Protein AF-A0A0F8ZA53-F1 (afdb_monomer)

Radius of gyration: 13.96 Å; Cα contacts (8 Å, |Δi|>4): 52; chains: 1; bounding box: 26×26×45 Å

Foldseek 3Di:
DDDPDPDPPQFVVQLVVCCVVPVDNLLPDPLPCPQQVPDPCSVVDPDGPSVVSVCSNRNHDPPDD

Secondary structure (DSSP, 8-state):
--------HHHHHHHHHHHHHH---GGG-----HHHHH-TTGGG-SS-HHHHHHHHHHT--SS--

Mean predicted aligned error: 6.96 Å

pLDDT: mean 86.12, std 15.82, range [42.75, 98.25]

Organism: NCBI:txid412755

Structure (mmCIF, N/CA/C/O backbone):
data_AF-A0A0F8ZA53-F1
#
_entry.id   AF-A0A0F8ZA53-F1
#
loop_
_atom_site.group_PDB
_atom_site.id
_atom_site.type_symbol
_atom_site.label_atom_id
_atom_site.label_alt_id
_atom_site.label_comp_id
_atom_site.label_asym_id
_atom_site.label_entity_id
_atom_site.label_seq_id
_atom_site.pdbx_PDB_ins_code
_atom_site.Cartn_x
_atom_site.Cartn_y
_atom_site.Cartn_z
_atom_site.occupancy
_atom_site.B_iso_or_equiv
_atom_site.auth_seq_id
_atom_site.auth_comp_id
_atom_site.auth_asym_id
_atom_site.auth_atom_id
_atom_site.pdbx_PDB_model_num
ATOM 1 N N . MET A 1 1 ? -7.350 15.108 28.947 1.00 42.75 1 MET A N 1
ATOM 2 C CA . MET A 1 1 ? -7.747 16.002 27.838 1.00 42.75 1 MET A CA 1
ATOM 3 C C . MET A 1 1 ? -8.233 15.121 26.691 1.00 42.75 1 MET A C 1
ATOM 5 O O . MET A 1 1 ? -7.440 14.347 26.176 1.00 42.75 1 MET A O 1
ATOM 9 N N . LYS A 1 2 ? -9.535 15.110 26.378 1.00 52.62 2 LYS A N 1
ATOM 10 C CA . LYS A 1 2 ? -10.082 14.319 25.260 1.00 52.62 2 LYS A CA 1
ATOM 11 C C . LYS A 1 2 ? -10.308 15.269 24.094 1.00 52.62 2 LYS A C 1
ATOM 13 O O . LYS A 1 2 ? -11.270 16.029 24.105 1.00 52.62 2 LYS A O 1
ATOM 18 N N . ILE A 1 3 ? -9.391 15.265 23.135 1.00 69.38 3 ILE A N 1
ATOM 19 C CA . ILE A 1 3 ? -9.560 16.014 21.892 1.00 69.38 3 ILE A CA 1
ATOM 20 C C . ILE A 1 3 ? -10.514 15.192 21.022 1.00 69.38 3 ILE A C 1
ATOM 22 O O . ILE A 1 3 ? -10.178 14.084 20.610 1.00 69.38 3 ILE A O 1
ATOM 26 N N . LYS A 1 4 ? -11.727 15.702 20.787 1.00 61.03 4 LYS A N 1
ATOM 27 C CA . LYS A 1 4 ? -12.621 15.167 19.755 1.00 61.03 4 LYS A CA 1
ATOM 28 C C . LYS A 1 4 ? -12.169 15.745 18.421 1.00 61.03 4 LYS A C 1
ATOM 30 O O . LYS A 1 4 ? -12.534 16.860 18.069 1.00 61.03 4 LYS A O 1
ATOM 35 N N . ILE A 1 5 ? -11.332 14.994 17.718 1.00 69.44 5 ILE A N 1
ATOM 36 C CA . ILE A 1 5 ? -11.055 15.256 16.309 1.00 69.44 5 ILE A CA 1
ATOM 37 C C . ILE A 1 5 ? -12.277 14.740 15.547 1.00 69.44 5 ILE A C 1
ATOM 39 O O . ILE A 1 5 ? -12.518 13.534 15.529 1.00 69.44 5 ILE A O 1
ATOM 43 N N . SER A 1 6 ? -13.076 15.641 14.970 1.00 64.38 6 SER A N 1
ATOM 44 C CA . SER A 1 6 ? -14.064 15.252 13.960 1.00 64.38 6 SER A CA 1
ATOM 45 C C . SER A 1 6 ? -13.297 14.831 12.716 1.00 64.38 6 SER A C 1
ATOM 47 O O . SER A 1 6 ? -12.896 15.669 11.911 1.00 64.38 6 SER A O 1
ATOM 49 N N . LEU A 1 7 ? -13.032 13.532 12.600 1.00 61.53 7 LEU A N 1
ATOM 50 C CA . LEU A 1 7 ? -12.568 12.942 11.356 1.00 61.53 7 LEU A CA 1
ATOM 51 C C . LEU A 1 7 ? -13.731 13.039 10.369 1.00 61.53 7 LEU A C 1
ATOM 53 O O . LEU A 1 7 ? -14.822 12.537 10.627 1.00 61.53 7 LEU A O 1
ATOM 57 N N . ASN A 1 8 ? -13.501 13.737 9.267 1.00 58.50 8 ASN A N 1
ATOM 58 C CA . ASN A 1 8 ? -14.343 13.643 8.089 1.00 58.50 8 ASN A CA 1
ATOM 59 C C . ASN A 1 8 ? -14.435 12.161 7.677 1.00 58.50 8 ASN A C 1
ATOM 61 O O . ASN A 1 8 ? -13.425 11.538 7.359 1.00 58.50 8 ASN A O 1
ATOM 65 N N . GLU A 1 9 ? -15.642 11.587 7.707 1.00 56.34 9 GLU A N 1
ATOM 66 C CA . GLU A 1 9 ? -15.895 10.152 7.453 1.00 56.34 9 GLU A CA 1
ATOM 67 C C . GLU A 1 9 ? -15.314 9.672 6.107 1.00 56.34 9 GLU A C 1
ATOM 69 O O . GLU A 1 9 ? -14.865 8.537 5.976 1.00 56.34 9 GLU A O 1
ATOM 74 N N . SER A 1 10 ? -15.164 10.599 5.154 1.00 60.22 10 SER A N 1
ATOM 75 C CA . SER A 1 10 ? -14.645 10.382 3.801 1.00 60.22 10 SER A CA 1
ATOM 76 C C . SER A 1 10 ? -13.358 9.552 3.700 1.00 60.22 10 SER A C 1
ATOM 78 O O . SER A 1 10 ? -13.199 8.832 2.714 1.00 60.22 10 SER A O 1
ATOM 80 N N . SER A 1 11 ? -12.417 9.668 4.644 1.00 58.34 11 SER A N 1
ATOM 81 C CA . SER A 1 11 ? -11.087 9.047 4.505 1.00 58.34 11 SER A CA 1
ATOM 82 C C . SER A 1 11 ? -11.018 7.644 5.113 1.00 58.34 11 SER A C 1
ATOM 84 O O . SER A 1 11 ? -10.343 6.757 4.588 1.00 58.34 11 SER A O 1
ATOM 86 N N . ALA A 1 12 ? -11.709 7.428 6.236 1.00 62.62 12 ALA A N 1
ATOM 87 C CA . ALA A 1 12 ? -11.686 6.154 6.956 1.00 62.62 12 ALA A CA 1
ATOM 88 C C . ALA A 1 12 ? -12.459 5.055 6.209 1.00 62.62 12 ALA A C 1
ATOM 90 O O . ALA A 1 12 ? -12.086 3.878 6.295 1.00 62.62 12 ALA A O 1
ATOM 91 N N . ASP A 1 13 ? -13.479 5.458 5.453 1.00 81.38 13 ASP A N 1
ATOM 92 C CA . ASP A 1 13 ? -14.412 4.560 4.781 1.00 81.38 13 ASP A CA 1
ATOM 93 C C . ASP A 1 13 ? -13.779 3.808 3.611 1.00 81.38 13 ASP A C 1
ATOM 95 O O . ASP A 1 13 ? -14.065 2.630 3.406 1.00 81.38 13 ASP A O 1
ATOM 99 N N . PHE A 1 14 ? -12.877 4.441 2.852 1.00 89.81 14 PHE A N 1
ATOM 100 C CA . PHE A 1 14 ? -12.312 3.792 1.668 1.00 89.81 14 PHE A CA 1
ATOM 101 C C . PHE A 1 14 ? -11.332 2.669 2.011 1.00 89.81 14 PHE A C 1
ATOM 103 O O . PHE A 1 14 ? -11.436 1.580 1.451 1.00 89.81 14 PHE A O 1
ATOM 110 N N . ALA A 1 15 ? -10.421 2.895 2.963 1.00 91.75 15 ALA A N 1
ATOM 111 C CA . ALA A 1 15 ? -9.512 1.843 3.412 1.00 91.75 15 ALA A CA 1
ATOM 112 C C . ALA A 1 15 ? -10.295 0.635 3.935 1.00 91.75 15 ALA A C 1
ATOM 114 O O . ALA A 1 15 ? -9.993 -0.493 3.563 1.00 91.75 15 ALA A O 1
ATOM 115 N N . LYS A 1 16 ? -11.336 0.885 4.740 1.00 93.31 16 LYS A N 1
ATOM 116 C CA . LYS A 1 16 ? -12.193 -0.166 5.291 1.00 93.31 16 LYS A CA 1
ATOM 117 C C . LYS A 1 16 ? -12.895 -0.963 4.185 1.00 93.31 16 LYS A C 1
ATOM 119 O O . LYS A 1 16 ? -12.837 -2.187 4.211 1.00 93.31 16 LYS A O 1
ATOM 124 N N . GLU A 1 17 ? -13.476 -0.290 3.189 1.00 94.06 17 GLU A N 1
ATOM 125 C CA . GLU A 1 17 ? -14.109 -0.959 2.041 1.00 94.06 17 GLU A CA 1
ATOM 126 C C . GLU A 1 17 ? -13.120 -1.881 1.307 1.00 94.06 17 GLU A C 1
ATOM 128 O O . GLU A 1 17 ? -13.444 -3.022 0.973 1.00 94.06 17 GLU A O 1
ATOM 133 N N . VAL A 1 18 ? -11.895 -1.406 1.057 1.00 94.31 18 VAL A N 1
ATOM 134 C CA . VAL A 1 18 ? -10.870 -2.205 0.371 1.00 94.31 18 VAL A CA 1
ATOM 135 C C . VAL A 1 18 ? -10.454 -3.413 1.213 1.00 94.31 18 VAL A C 1
ATOM 137 O O . VAL A 1 18 ? -10.317 -4.507 0.662 1.00 94.31 18 VAL A O 1
ATOM 140 N N . GLU A 1 19 ? -10.280 -3.250 2.527 1.00 95.75 19 GLU A N 1
ATOM 141 C CA . GLU A 1 19 ? -9.961 -4.356 3.443 1.00 95.75 19 GLU A CA 1
ATOM 142 C C . GLU A 1 19 ? -11.072 -5.417 3.442 1.00 95.75 19 GLU A C 1
ATOM 144 O O . GLU A 1 19 ? -10.779 -6.605 3.305 1.00 95.75 19 GLU A O 1
ATOM 149 N N . GLU A 1 20 ? -12.339 -5.002 3.503 1.00 96.38 20 GLU A N 1
ATOM 150 C CA . GLU A 1 20 ? -13.499 -5.906 3.483 1.00 96.38 20 GLU A CA 1
ATOM 151 C C . GLU A 1 20 ? -13.616 -6.681 2.164 1.00 96.38 20 GLU A C 1
ATOM 153 O O . GLU A 1 20 ? -13.905 -7.877 2.169 1.00 96.38 20 GLU A O 1
ATOM 158 N N . ARG A 1 21 ? -13.357 -6.026 1.026 1.00 96.56 21 ARG A N 1
ATOM 159 C CA . ARG A 1 21 ? -13.458 -6.654 -0.303 1.00 96.56 21 ARG A CA 1
ATOM 160 C C . ARG A 1 21 ? -12.277 -7.558 -0.643 1.00 96.56 21 ARG A C 1
ATOM 162 O O . ARG A 1 21 ? -12.454 -8.533 -1.367 1.00 96.56 21 ARG A O 1
ATOM 169 N N . SER A 1 22 ? -11.075 -7.206 -0.193 1.00 95.56 22 SER A N 1
ATOM 170 C CA . SER A 1 22 ? -9.844 -7.928 -0.549 1.00 95.56 22 SER A CA 1
ATOM 171 C C . SER A 1 22 ? -9.408 -8.955 0.493 1.00 95.56 22 SER A C 1
ATOM 173 O O . SER A 1 22 ? -8.606 -9.830 0.176 1.00 95.56 22 SER A O 1
ATOM 175 N N . GLY A 1 23 ? -9.874 -8.834 1.741 1.00 96.94 23 GLY A N 1
ATOM 176 C CA . GLY A 1 23 ? -9.347 -9.591 2.879 1.00 96.94 23 GLY A CA 1
ATOM 177 C C . GLY A 1 23 ? -7.926 -9.183 3.294 1.00 96.94 23 GLY A C 1
ATOM 178 O O . GLY A 1 23 ? -7.347 -9.800 4.188 1.00 96.94 23 GLY A O 1
ATOM 179 N N . ILE A 1 24 ? -7.343 -8.157 2.665 1.00 94.19 24 ILE A N 1
ATOM 180 C CA . ILE A 1 24 ? -5.997 -7.662 2.958 1.00 94.19 24 ILE A CA 1
ATOM 181 C C . ILE A 1 24 ? -6.096 -6.474 3.897 1.00 94.19 24 ILE A C 1
ATOM 183 O O . ILE A 1 24 ? -6.765 -5.499 3.583 1.00 94.19 24 ILE A O 1
ATOM 187 N N . LYS A 1 25 ? -5.353 -6.505 5.003 1.00 95.44 25 LYS A N 1
ATOM 188 C CA . LYS A 1 25 ? -5.244 -5.380 5.938 1.00 95.44 25 LYS A CA 1
ATOM 189 C C . LYS A 1 25 ? -4.299 -4.301 5.407 1.00 95.44 25 LYS A C 1
ATOM 191 O O . LYS A 1 25 ? -3.128 -4.227 5.780 1.00 95.44 25 LYS A O 1
ATOM 196 N N . VAL A 1 26 ? -4.789 -3.454 4.508 1.00 94.00 26 VAL A N 1
ATOM 197 C CA . VAL A 1 26 ? -3.989 -2.403 3.852 1.00 94.00 26 VAL A CA 1
ATOM 198 C C . VAL A 1 26 ? -3.372 -1.412 4.843 1.00 94.00 26 VAL A C 1
ATOM 200 O O . VAL A 1 26 ? -2.303 -0.860 4.570 1.00 94.00 26 VAL A O 1
ATOM 203 N N . ARG A 1 27 ? -3.980 -1.214 6.021 1.00 93.31 27 ARG A N 1
ATOM 204 C CA . ARG A 1 27 ? -3.436 -0.353 7.087 1.00 93.31 27 ARG A CA 1
ATOM 205 C C . ARG A 1 27 ? -2.142 -0.888 7.714 1.00 93.31 27 ARG A C 1
ATOM 207 O O . ARG A 1 27 ? -1.403 -0.103 8.296 1.00 93.31 27 ARG A O 1
ATOM 214 N N . GLU A 1 28 ? -1.832 -2.177 7.556 1.00 96.31 28 GLU A N 1
ATOM 215 C CA . GLU A 1 28 ? -0.570 -2.777 8.022 1.00 96.31 28 GLU A CA 1
ATOM 216 C C . GLU A 1 28 ? 0.598 -2.535 7.044 1.00 96.31 28 GLU A C 1
ATOM 218 O O . GLU A 1 28 ? 1.761 -2.765 7.379 1.00 96.31 28 GLU A O 1
ATOM 223 N N . CYS A 1 29 ? 0.327 -2.042 5.828 1.00 96.69 29 CYS A N 1
ATOM 224 C CA . CYS A 1 29 ? 1.383 -1.729 4.871 1.00 96.69 29 CYS A CA 1
ATOM 225 C C . CYS A 1 29 ? 2.268 -0.576 5.376 1.00 96.69 29 CYS A C 1
ATOM 227 O O . CYS A 1 29 ? 1.819 0.551 5.564 1.00 96.69 29 CYS A O 1
ATOM 229 N N . TYR A 1 30 ? 3.565 -0.832 5.513 1.00 97.25 30 TYR A N 1
ATOM 230 C CA . TYR A 1 30 ? 4.559 0.155 5.946 1.00 97.25 30 TYR A CA 1
ATOM 231 C C . TYR A 1 30 ? 5.411 0.694 4.782 1.00 97.25 30 TYR A C 1
ATOM 233 O O . TYR A 1 30 ? 6.507 1.203 4.990 1.00 97.25 30 TYR A O 1
ATOM 241 N N . GLN A 1 31 ? 4.913 0.580 3.544 1.00 97.94 31 GLN A N 1
ATOM 242 C CA . GLN A 1 31 ? 5.522 1.169 2.341 1.00 97.94 31 GLN A CA 1
ATOM 243 C C . GLN A 1 31 ? 6.930 0.646 1.991 1.00 97.94 31 GLN A C 1
ATOM 245 O O . GLN A 1 31 ? 7.774 1.378 1.489 1.00 97.94 31 GLN A O 1
ATOM 250 N N . CYS A 1 32 ? 7.180 -0.654 2.179 1.00 98.25 32 CYS A N 1
ATOM 251 C CA . CYS A 1 32 ? 8.482 -1.269 1.883 1.00 98.25 32 CYS A CA 1
ATOM 252 C C . CYS A 1 32 ? 8.838 -1.417 0.394 1.00 98.25 32 CYS A C 1
ATOM 254 O O . CYS A 1 32 ? 9.973 -1.754 0.080 1.00 98.25 32 CYS A O 1
ATOM 256 N N . GLY A 1 33 ? 7.878 -1.257 -0.522 1.00 97.75 33 GLY A N 1
ATOM 257 C CA . GLY A 1 33 ? 8.121 -1.323 -1.970 1.00 97.75 33 GLY A CA 1
ATOM 258 C C . GLY A 1 33 ? 8.303 -2.724 -2.573 1.00 97.75 33 GLY A C 1
ATOM 259 O O . GLY A 1 33 ? 8.448 -2.830 -3.787 1.00 97.75 33 GLY A O 1
ATOM 260 N N . LYS A 1 34 ? 8.233 -3.812 -1.790 1.00 98.00 34 LYS A N 1
ATOM 261 C CA . LYS A 1 34 ? 8.371 -5.190 -2.318 1.00 98.00 34 LYS A CA 1
ATOM 262 C C . LYS A 1 34 ? 7.369 -5.514 -3.432 1.00 98.00 34 LYS A C 1
ATOM 264 O O . LYS A 1 34 ? 7.730 -6.167 -4.402 1.00 98.00 34 LYS A O 1
ATOM 269 N N . CYS A 1 35 ? 6.127 -5.043 -3.309 1.00 97.25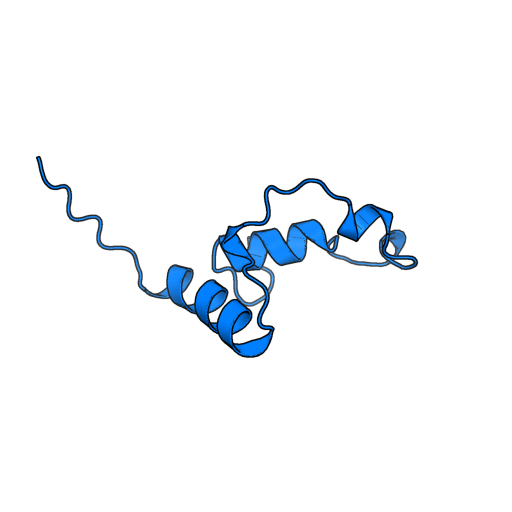 35 CYS A N 1
ATOM 270 C CA . CYS A 1 35 ? 5.102 -5.227 -4.339 1.00 97.25 35 CYS A CA 1
ATOM 271 C C . CYS A 1 35 ? 5.459 -4.519 -5.654 1.00 97.25 35 CYS A C 1
ATOM 273 O O . CYS A 1 35 ? 5.241 -5.078 -6.720 1.00 97.25 35 CYS A O 1
ATOM 275 N N . THR A 1 36 ? 6.050 -3.327 -5.581 1.00 98.25 36 THR A N 1
ATOM 276 C CA . THR A 1 36 ? 6.529 -2.589 -6.754 1.00 98.25 36 THR A CA 1
ATOM 277 C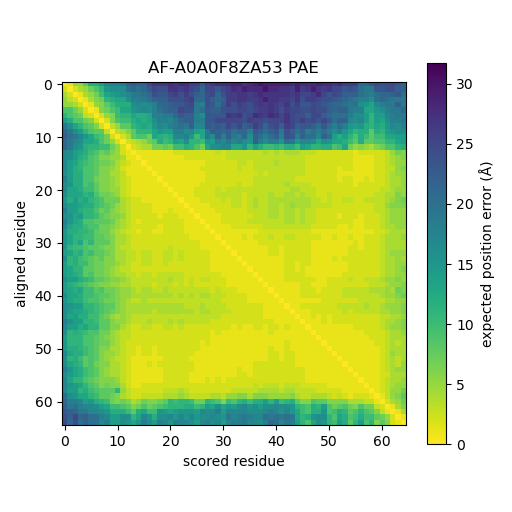 C . THR A 1 36 ? 7.696 -3.310 -7.413 1.00 98.25 36 THR A C 1
ATOM 279 O O . THR A 1 36 ? 7.661 -3.534 -8.615 1.00 98.25 36 THR A O 1
ATOM 282 N N . ALA A 1 37 ? 8.681 -3.755 -6.626 1.00 98.12 37 ALA A N 1
ATOM 283 C CA . ALA A 1 37 ? 9.824 -4.509 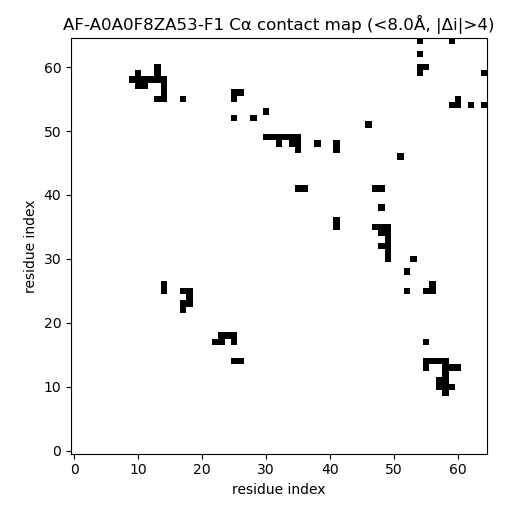-7.143 1.00 98.12 37 ALA A CA 1
ATOM 284 C C . ALA A 1 37 ? 9.429 -5.867 -7.758 1.00 98.12 37 ALA A C 1
ATOM 286 O O . ALA A 1 37 ? 10.100 -6.346 -8.664 1.00 98.12 37 ALA A O 1
ATOM 287 N N . GLY A 1 38 ? 8.356 -6.494 -7.262 1.00 97.94 38 GLY A N 1
ATOM 288 C CA . GLY A 1 38 ? 7.867 -7.781 -7.761 1.00 97.94 38 GLY A CA 1
ATOM 289 C C . GLY A 1 38 ? 6.905 -7.693 -8.948 1.00 97.94 38 GLY A C 1
ATOM 290 O O . GLY A 1 38 ? 6.600 -8.724 -9.542 1.00 97.94 38 GLY A O 1
ATOM 291 N N . CYS A 1 39 ? 6.394 -6.508 -9.290 1.00 97.88 39 CYS A N 1
ATOM 292 C CA . CYS A 1 39 ? 5.435 -6.358 -10.379 1.00 97.88 39 CYS A CA 1
ATOM 293 C C . CYS A 1 39 ? 6.178 -6.230 -11.724 1.00 97.88 39 CYS A C 1
ATOM 295 O O . CYS A 1 39 ? 6.877 -5.237 -11.931 1.00 97.88 39 CYS A O 1
ATOM 297 N N . PRO A 1 40 ? 6.014 -7.184 -12.663 1.00 97.88 40 PRO A N 1
ATOM 298 C CA . PRO A 1 40 ? 6.782 -7.214 -13.911 1.00 97.88 40 PRO A CA 1
ATOM 299 C C . PRO A 1 40 ? 6.467 -6.046 -14.851 1.00 97.88 40 PRO A C 1
ATOM 301 O O . PRO A 1 40 ? 7.262 -5.756 -15.733 1.00 97.88 40 PRO A O 1
ATOM 304 N N . VAL A 1 41 ? 5.332 -5.374 -14.654 1.00 98.00 41 VAL A N 1
ATOM 305 C CA . VAL A 1 41 ? 4.866 -4.245 -15.474 1.00 98.00 41 VAL A CA 1
ATOM 306 C C . VAL A 1 41 ? 4.872 -2.921 -14.709 1.00 98.00 41 VAL A C 1
ATOM 308 O O . VAL A 1 41 ? 4.327 -1.937 -15.192 1.00 98.00 41 VAL A O 1
ATOM 311 N N . ALA A 1 42 ? 5.488 -2.861 -13.519 1.00 97.62 42 ALA A N 1
ATOM 312 C CA . ALA A 1 42 ? 5.519 -1.633 -12.718 1.00 97.62 42 ALA A CA 1
ATOM 313 C C . ALA A 1 42 ? 6.079 -0.435 -13.496 1.00 97.62 42 ALA A C 1
ATOM 315 O O . ALA A 1 42 ? 5.597 0.674 -13.320 1.00 97.62 42 ALA A O 1
ATOM 316 N N . TYR A 1 43 ? 7.053 -0.664 -14.380 1.00 96.00 43 TYR A N 1
ATOM 317 C CA . TYR A 1 43 ? 7.707 0.383 -15.167 1.00 96.00 43 TYR A CA 1
ATOM 318 C C . TYR A 1 43 ? 6.780 1.077 -16.185 1.00 96.00 43 TYR A C 1
ATOM 320 O O . TYR A 1 43 ? 7.121 2.160 -16.653 1.00 96.00 43 TYR A O 1
ATOM 328 N N . GLU A 1 44 ? 5.624 0.486 -16.505 1.00 97.81 44 GLU A N 1
ATOM 329 C CA . GLU A 1 44 ? 4.618 1.053 -17.421 1.00 97.81 44 GLU A CA 1
ATOM 330 C C . GLU A 1 44 ? 3.406 1.644 -16.681 1.00 97.81 44 GLU A C 1
ATOM 332 O O . GLU A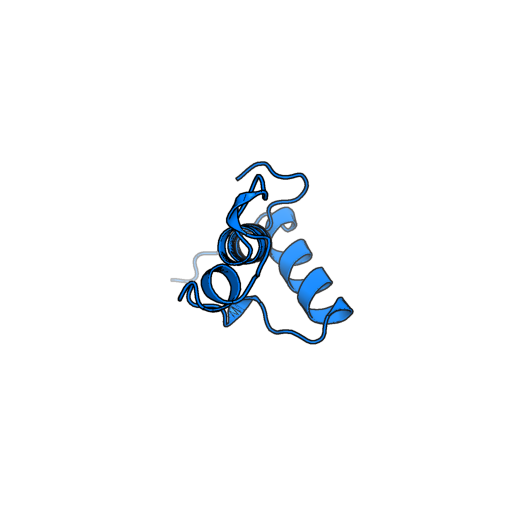 1 44 ? 2.472 2.122 -17.318 1.00 97.81 44 GLU A O 1
ATOM 337 N N . MET A 1 45 ? 3.380 1.598 -15.344 1.00 96.06 45 MET A N 1
ATOM 338 C CA . MET A 1 45 ? 2.248 2.087 -14.551 1.00 96.06 45 MET A CA 1
ATOM 339 C C . MET A 1 45 ? 2.384 3.579 -14.217 1.00 96.06 45 MET A C 1
ATOM 341 O O . MET A 1 45 ? 3.449 4.024 -13.795 1.00 96.06 45 MET A O 1
ATOM 345 N N . ASP A 1 46 ? 1.273 4.324 -14.265 1.00 94.62 46 ASP A N 1
ATOM 346 C CA . ASP A 1 46 ? 1.215 5.729 -13.812 1.00 94.62 46 ASP A CA 1
ATOM 347 C C . ASP A 1 46 ? 1.531 5.880 -12.313 1.00 94.62 46 ASP A C 1
ATOM 349 O O . ASP A 1 46 ? 2.136 6.860 -11.874 1.00 94.62 46 ASP A O 1
ATOM 353 N N . TYR A 1 47 ? 1.123 4.887 -11.517 1.00 94.62 47 TYR A N 1
ATOM 354 C CA . TYR A 1 47 ? 1.401 4.799 -10.089 1.00 94.62 47 TYR A CA 1
ATOM 355 C C . TYR A 1 47 ? 1.909 3.409 -9.740 1.00 94.62 47 TYR A C 1
ATOM 357 O O . TYR A 1 47 ? 1.302 2.397 -10.093 1.00 94.62 47 TYR A O 1
ATOM 365 N N . MET A 1 48 ? 2.990 3.357 -8.971 1.00 96.94 48 MET A N 1
ATOM 366 C CA . MET A 1 48 ? 3.553 2.101 -8.503 1.00 96.94 48 MET A CA 1
ATOM 367 C C . MET A 1 48 ? 2.586 1.383 -7.547 1.00 96.94 48 MET A C 1
ATOM 369 O O . MET A 1 48 ? 1.871 2.041 -6.781 1.00 96.94 48 MET A O 1
ATOM 373 N N . PRO A 1 49 ? 2.608 0.038 -7.484 1.00 96.62 49 PRO A N 1
ATOM 374 C CA . PRO A 1 49 ? 1.744 -0.731 -6.590 1.00 96.62 49 PRO A CA 1
ATOM 375 C C . P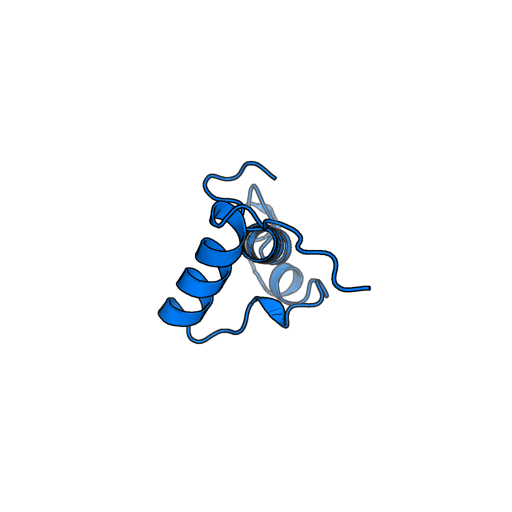RO A 1 49 ? 1.744 -0.246 -5.132 1.00 96.62 49 PRO A C 1
ATOM 377 O O . PRO A 1 49 ? 0.683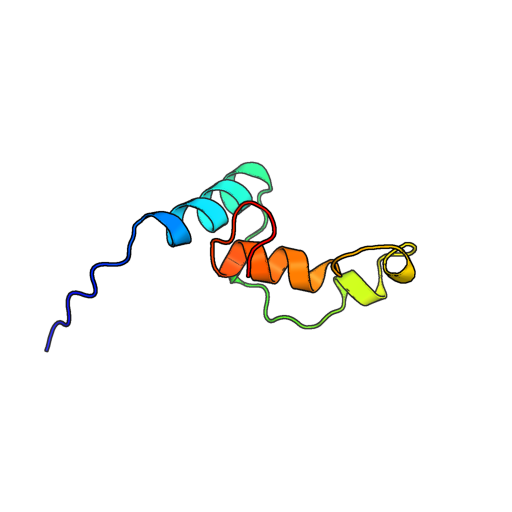 -0.114 -4.525 1.00 96.62 49 PRO A O 1
ATOM 380 N N . ASN A 1 50 ? 2.906 0.082 -4.555 1.00 97.06 50 ASN A N 1
ATOM 381 C CA . ASN A 1 50 ? 2.961 0.596 -3.181 1.00 97.06 50 ASN A CA 1
ATOM 382 C C . ASN A 1 50 ? 2.295 1.977 -3.022 1.00 97.06 50 ASN A C 1
ATOM 384 O O . ASN A 1 50 ? 1.679 2.232 -1.984 1.00 97.06 50 ASN A O 1
ATOM 388 N N . GLN A 1 51 ? 2.365 2.836 -4.045 1.00 95.88 51 GLN A N 1
ATOM 389 C CA . GLN A 1 51 ? 1.700 4.144 -4.061 1.00 95.88 51 GLN A CA 1
ATOM 390 C C . GLN A 1 51 ? 0.177 3.984 -4.105 1.00 95.88 51 GLN A C 1
ATOM 392 O O . GLN A 1 51 ? -0.523 4.663 -3.360 1.00 95.88 51 GLN A O 1
ATOM 397 N N . ILE A 1 52 ? -0.334 3.017 -4.874 1.00 95.00 52 ILE A N 1
ATOM 398 C CA . ILE A 1 52 ? -1.767 2.682 -4.887 1.00 95.00 52 ILE A CA 1
ATOM 399 C C . ILE A 1 52 ? -2.230 2.254 -3.486 1.00 95.00 52 ILE A C 1
ATOM 401 O O . ILE A 1 52 ? -3.233 2.762 -2.986 1.00 95.00 52 ILE A O 1
ATOM 405 N N . ILE A 1 53 ? -1.467 1.394 -2.798 1.00 95.44 53 ILE A N 1
ATOM 406 C CA . ILE A 1 53 ? -1.771 1.030 -1.403 1.00 95.44 53 ILE A CA 1
ATOM 407 C C . ILE A 1 53 ? -1.740 2.264 -0.492 1.00 95.44 53 ILE A C 1
ATOM 409 O O . ILE A 1 53 ? -2.598 2.401 0.380 1.00 95.44 53 ILE A O 1
ATOM 413 N N . ARG A 1 54 ? -0.801 3.197 -0.698 1.00 94.69 54 ARG A N 1
ATOM 414 C CA . ARG A 1 54 ? -0.749 4.442 0.080 1.00 94.69 54 ARG A CA 1
ATOM 415 C C . ARG A 1 54 ? -1.997 5.300 -0.126 1.00 94.69 54 ARG A C 1
ATOM 417 O O . ARG A 1 54 ? -2.511 5.827 0.856 1.00 94.69 54 ARG A O 1
ATOM 424 N N . PHE A 1 55 ? -2.497 5.410 -1.355 1.00 93.44 55 PHE A N 1
ATOM 425 C CA . PHE A 1 55 ? -3.738 6.132 -1.653 1.00 93.44 55 PHE A CA 1
ATOM 426 C C . PHE A 1 55 ? -4.928 5.532 -0.909 1.00 93.44 55 PHE A C 1
ATOM 428 O O . PHE A 1 55 ? -5.689 6.262 -0.276 1.00 93.44 55 PHE A O 1
ATOM 435 N N . VAL A 1 56 ? -5.026 4.201 -0.874 1.00 93.00 56 VAL A N 1
ATOM 436 C CA . VAL A 1 56 ? -6.043 3.517 -0.067 1.00 93.00 56 VAL A CA 1
ATOM 437 C C . VAL A 1 56 ? -5.900 3.874 1.416 1.00 93.00 56 VAL A C 1
ATOM 439 O O . VAL A 1 56 ? -6.889 4.239 2.046 1.00 93.00 56 VAL A O 1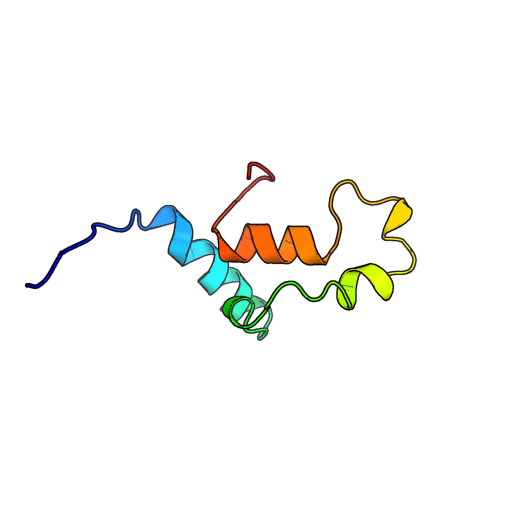
ATOM 442 N N . GLN A 1 57 ? -4.684 3.834 1.974 1.00 92.06 57 GLN A N 1
ATOM 443 C CA . GLN A 1 57 ? -4.441 4.132 3.395 1.00 92.06 57 GLN A CA 1
ATOM 444 C C . GLN A 1 57 ? -4.865 5.541 3.819 1.00 92.06 57 GLN A C 1
ATOM 446 O O . GLN A 1 57 ? -5.281 5.724 4.963 1.00 92.06 57 GLN A O 1
ATOM 451 N N . ILE A 1 58 ? -4.732 6.527 2.931 1.00 90.75 58 ILE A N 1
ATOM 452 C CA . ILE A 1 58 ? -5.107 7.921 3.213 1.00 90.75 58 ILE A CA 1
ATOM 453 C C . ILE A 1 58 ? -6.548 8.248 2.799 1.00 90.75 58 ILE A C 1
ATOM 455 O O . ILE A 1 58 ? -7.000 9.369 3.011 1.00 90.75 58 ILE A O 1
ATOM 459 N N . GLY A 1 59 ? -7.277 7.278 2.241 1.00 88.69 59 GLY A N 1
ATOM 460 C CA . GLY A 1 59 ? -8.668 7.452 1.830 1.00 88.69 59 GLY A CA 1
ATOM 461 C C . GLY A 1 59 ? -8.858 8.154 0.483 1.00 88.69 59 GLY A C 1
ATOM 462 O O . GLY A 1 59 ? -9.950 8.641 0.199 1.00 88.69 59 GLY A O 1
ATOM 463 N N . ALA A 1 60 ? -7.824 8.206 -0.357 1.00 88.38 60 ALA A N 1
ATOM 464 C CA . ALA A 1 60 ? -7.896 8.822 -1.675 1.00 88.38 60 ALA A CA 1
ATOM 465 C C . ALA A 1 60 ? -8.719 7.957 -2.646 1.00 88.38 60 ALA A C 1
ATOM 467 O O . ALA A 1 60 ? -8.307 6.862 -3.034 1.00 88.38 60 ALA A O 1
ATOM 468 N N . ARG A 1 61 ? -9.871 8.478 -3.085 1.00 76.31 61 ARG A N 1
ATOM 469 C CA . ARG A 1 61 ? -10.644 7.946 -4.218 1.00 76.31 61 ARG A CA 1
ATOM 470 C C . ARG A 1 61 ? -10.383 8.814 -5.453 1.00 76.31 61 ARG A C 1
ATOM 472 O O . ARG A 1 61 ? -10.381 10.037 -5.357 1.00 76.31 61 ARG A O 1
ATOM 479 N N . ASN A 1 62 ? -10.207 8.184 -6.616 1.00 69.94 62 ASN A N 1
ATOM 480 C CA . ASN A 1 62 ? -10.018 8.826 -7.933 1.00 69.94 62 ASN A CA 1
ATOM 481 C C . ASN A 1 62 ? -8.624 9.421 -8.228 1.00 69.94 62 ASN A C 1
ATOM 483 O O . ASN A 1 62 ? -8.516 10.366 -9.005 1.00 69.94 62 ASN A O 1
ATOM 487 N N . GLY A 1 63 ? -7.551 8.884 -7.637 1.00 57.28 63 GLY A N 1
ATOM 488 C CA . GLY A 1 63 ? -6.173 9.224 -8.037 1.00 57.28 63 GLY A CA 1
ATOM 489 C C . GLY A 1 63 ? -5.702 10.638 -7.673 1.00 57.28 63 GLY A C 1
ATOM 490 O O . GLY A 1 63 ? -4.649 11.066 -8.137 1.00 57.28 63 GLY A O 1
ATOM 491 N N . ARG A 1 64 ? -6.449 11.373 -6.837 1.00 56.81 64 ARG A N 1
ATOM 492 C CA . ARG A 1 64 ? -5.956 12.605 -6.211 1.00 56.81 64 ARG A CA 1
ATOM 493 C C . ARG A 1 64 ? -5.316 12.265 -4.861 1.00 56.81 64 ARG A C 1
ATOM 495 O O . ARG A 1 64 ? -6.029 11.701 -4.033 1.00 56.81 64 ARG A O 1
ATOM 502 N N . PRO A 1 65 ? -4.016 12.546 -4.664 1.00 55.31 65 PRO A N 1
ATOM 503 C CA . PRO A 1 65 ? -3.349 12.337 -3.382 1.00 55.31 65 PRO A CA 1
ATOM 504 C C . PRO A 1 65 ? -3.931 13.216 -2.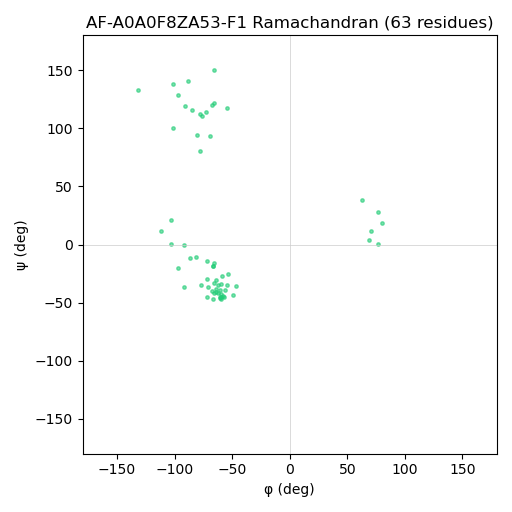271 1.00 55.31 65 PRO A C 1
ATOM 506 O O . PRO A 1 65 ? -4.491 14.293 -2.588 1.00 55.31 65 PRO A O 1
#

Nearest PDB structures (foldseek):
  7bkb-assembly1_C  TM=8.009E-01  e=8.657E-03  Methanospirillum hungatei JF-1
  5odh-assembly1_C  TM=6.191E-01  e=6.394E-02  Methanothermococcus thermolithotrophicus DSM 2095
  5odc-assembly1_I  TM=6.204E-01  e=1.331E-01  Methanothermococcus thermolithotrophicus DSM 2095

Sequence (65 aa):
MKIKISLNESSADFAKEVEERSGIKVRECYQCGKCTAGCPVAYEMDYMPNQIIRFVQIGARNGRP

InterPro domains:
  IPR009051 Alpha-helical ferredoxin [G3DSA:1.10.1060.10] (2-63)
  IPR017896 4Fe-4S ferredoxin-type, iron-sulphur binding domain [PS51379] (20-48)
  IPR017900 4Fe-4S ferredoxin, iron-sulphur binding, conserved site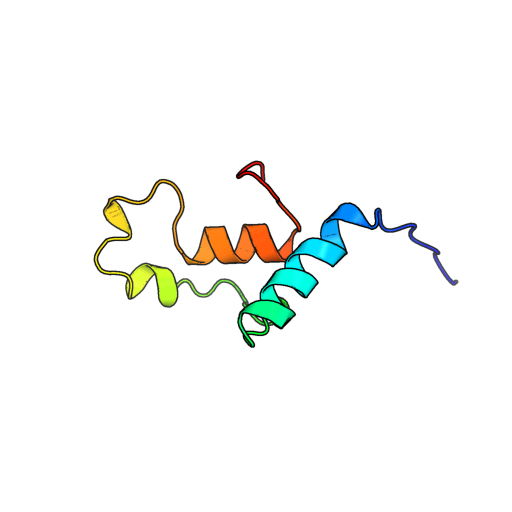 [PS00198] (29-40)

Solvent-accessible surface area (backbone atoms only — not comparable to full-atom values): 4125 Å² total; per-residue (Å²): 137,87,81,82,75,83,72,67,64,71,32,64,52,46,35,50,52,51,25,72,75,67,74,46,69,60,80,72,64,81,73,83,44,61,64,31,76,68,38,94,60,38,93,80,45,98,61,41,56,44,54,54,51,50,32,34,61,67,21,41,72,89,87,51,130